Protein AF-A0A9W4PQS8-F1 (afdb_monomer_lite)

Foldseek 3Di:
DDDAWQWAQDAQKIWTQDPPGDIDIDGNPGRVVSVVVNVVVVVVVVLVVLVVVLVVVVVVDDPVPPPDDPNVVSVVVNVVVVVVVVVVVVVVVVVVVD

Structure (mmCIF, N/CA/C/O backbone):
data_AF-A0A9W4PQS8-F1
#
_entry.id   AF-A0A9W4PQS8-F1
#
loop_
_atom_site.group_PDB
_atom_site.id
_atom_site.type_symbol
_atom_site.label_atom_id
_atom_site.label_alt_id
_atom_site.label_comp_id
_atom_site.label_asym_id
_atom_site.label_entity_id
_atom_site.label_seq_id
_atom_site.pdbx_PDB_ins_code
_atom_site.Cartn_x
_atom_site.Cartn_y
_atom_site.Cartn_z
_atom_site.occupancy
_atom_site.B_iso_or_equiv
_atom_site.auth_seq_id
_atom_site.auth_comp_id
_atom_site.auth_asym_id
_atom_site.auth_atom_id
_atom_site.pdbx_PDB_model_num
ATOM 1 N N . MET A 1 1 ? 0.450 -11.640 -11.361 1.00 43.66 1 MET A N 1
ATOM 2 C CA . MET A 1 1 ? 0.604 -10.464 -10.483 1.00 43.66 1 MET A CA 1
ATOM 3 C C . MET A 1 1 ? -0.239 -10.803 -9.275 1.00 43.66 1 MET A C 1
ATOM 5 O O . MET A 1 1 ? -1.392 -11.137 -9.493 1.00 43.66 1 MET A O 1
ATOM 9 N N . GLY A 1 2 ? 0.367 -10.968 -8.098 1.00 51.25 2 GLY A N 1
ATOM 10 C CA . GLY A 1 2 ? -0.376 -11.407 -6.915 1.00 51.25 2 GLY A CA 1
ATOM 11 C C . GLY A 1 2 ? -1.353 -10.314 -6.510 1.00 51.25 2 GLY A C 1
ATOM 12 O O . GLY A 1 2 ? -0.940 -9.160 -6.435 1.00 51.25 2 GLY A O 1
ATOM 13 N N . ASP A 1 3 ? -2.619 -10.673 -6.322 1.00 62.81 3 ASP A N 1
ATOM 14 C CA . ASP A 1 3 ? -3.629 -9.766 -5.789 1.00 62.81 3 ASP A CA 1
ATOM 15 C C . ASP A 1 3 ? -3.221 -9.446 -4.349 1.00 62.81 3 ASP A C 1
ATOM 17 O O . ASP A 1 3 ? -3.354 -10.268 -3.440 1.00 62.81 3 ASP A O 1
ATOM 21 N N . TYR A 1 4 ? -2.614 -8.279 -4.142 1.00 64.56 4 TYR A N 1
ATOM 22 C CA . TYR A 1 4 ? -2.349 -7.801 -2.795 1.00 64.56 4 TYR A CA 1
ATOM 23 C C . TYR A 1 4 ? -3.691 -7.545 -2.100 1.00 64.56 4 TYR A C 1
ATOM 25 O O . TYR A 1 4 ? -4.651 -7.116 -2.747 1.00 64.56 4 TYR A O 1
ATOM 33 N N . PRO A 1 5 ? -3.797 -7.831 -0.793 1.00 76.19 5 PRO A N 1
ATOM 34 C CA . PRO A 1 5 ? -5.062 -7.681 -0.105 1.00 76.19 5 PRO A CA 1
ATOM 35 C C . PRO A 1 5 ? -5.459 -6.204 -0.067 1.00 76.19 5 PRO A C 1
ATOM 37 O O . PRO A 1 5 ? -4.646 -5.326 0.232 1.00 76.19 5 PRO A O 1
ATOM 40 N N . ASN A 1 6 ? -6.721 -5.943 -0.387 1.00 84.00 6 ASN A N 1
ATOM 41 C CA . ASN A 1 6 ? -7.293 -4.606 -0.405 1.00 84.00 6 ASN A CA 1
ATOM 42 C C . ASN A 1 6 ? -7.622 -4.199 1.038 1.00 84.00 6 ASN A C 1
ATOM 44 O O . ASN A 1 6 ? -8.428 -4.854 1.702 1.00 84.00 6 ASN A O 1
ATOM 48 N N . VAL A 1 7 ? -6.965 -3.148 1.527 1.00 88.12 7 VAL A N 1
ATOM 49 C CA . VAL A 1 7 ? -7.106 -2.638 2.898 1.00 88.12 7 VAL A CA 1
ATOM 50 C C . VAL A 1 7 ? -7.910 -1.348 2.862 1.00 88.12 7 VAL A C 1
ATOM 52 O O . VAL A 1 7 ? -7.611 -0.472 2.057 1.00 88.12 7 VAL A O 1
ATOM 55 N N . ARG A 1 8 ? -8.927 -1.235 3.719 1.00 92.06 8 ARG A N 1
ATOM 56 C CA . ARG A 1 8 ? -9.818 -0.069 3.799 1.00 92.06 8 ARG A CA 1
ATOM 57 C C . ARG A 1 8 ? -10.099 0.313 5.242 1.00 92.06 8 ARG A C 1
ATOM 59 O O . ARG A 1 8 ? -10.295 -0.571 6.079 1.00 92.06 8 ARG A O 1
ATOM 66 N N . ALA A 1 9 ? -10.184 1.606 5.527 1.00 92.12 9 ALA A N 1
ATOM 67 C CA . ALA A 1 9 ? -10.672 2.095 6.803 1.00 92.12 9 ALA A CA 1
ATOM 68 C C . ALA A 1 9 ? -12.203 2.204 6.803 1.00 92.12 9 ALA A C 1
ATOM 70 O O . ALA A 1 9 ? -12.837 2.598 5.823 1.00 92.12 9 ALA A O 1
ATOM 71 N N . ASN A 1 10 ? -12.812 1.874 7.940 1.00 91.94 10 ASN A N 1
ATOM 72 C CA . ASN A 1 10 ? -14.240 2.032 8.187 1.00 91.94 10 ASN A CA 1
ATOM 73 C C . ASN A 1 10 ? -14.447 2.579 9.605 1.00 91.94 10 ASN A C 1
ATOM 75 O O . ASN A 1 10 ? -14.530 1.83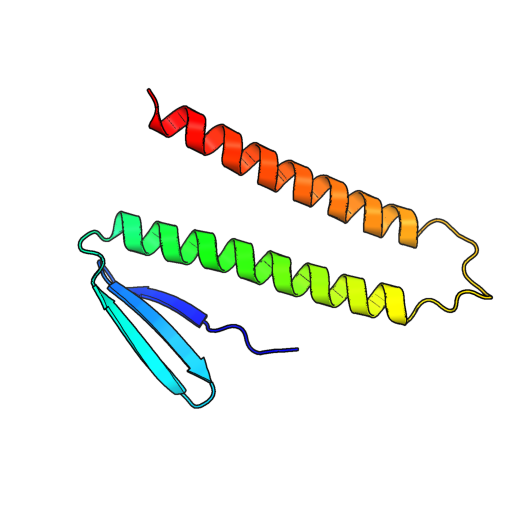7 10.587 1.00 91.94 10 ASN A O 1
ATOM 79 N N . GLY A 1 11 ? -14.445 3.908 9.736 1.00 92.31 11 GLY A N 1
ATOM 80 C CA . GLY A 1 11 ? -14.381 4.557 11.044 1.00 92.31 11 GLY A CA 1
ATOM 81 C C . GLY A 1 11 ? -13.101 4.153 11.781 1.00 92.31 11 GLY A C 1
ATOM 82 O O . GLY A 1 11 ? -12.018 4.260 11.226 1.00 92.31 11 GLY A O 1
ATOM 83 N N . ALA A 1 12 ? -13.219 3.659 13.014 1.00 92.38 12 ALA A N 1
ATOM 84 C CA . ALA A 1 12 ? -12.090 3.187 13.827 1.00 92.38 12 ALA A CA 1
ATOM 85 C C . ALA A 1 12 ? -11.695 1.717 13.556 1.00 92.38 12 ALA A C 1
ATOM 87 O O . ALA A 1 12 ? -11.106 1.061 14.420 1.00 92.38 12 ALA A O 1
ATOM 88 N N . GLN A 1 13 ? -12.064 1.170 12.397 1.00 93.69 13 GLN A N 1
ATOM 89 C CA . GLN A 1 13 ? -11.768 -0.204 11.988 1.00 93.69 13 GLN A CA 1
ATOM 90 C C . GLN A 1 13 ? -10.939 -0.231 10.708 1.00 93.69 13 GLN A C 1
ATOM 92 O O . GLN A 1 13 ? -11.077 0.641 9.854 1.00 93.69 13 GLN A O 1
ATOM 97 N N . ILE A 1 14 ? -10.132 -1.279 10.568 1.00 93.75 14 ILE A N 1
ATOM 98 C CA . ILE A 1 14 ? -9.492 -1.668 9.314 1.00 93.75 14 ILE A CA 1
ATOM 99 C C . ILE A 1 14 ? -10.131 -2.962 8.823 1.00 93.75 14 ILE A C 1
ATOM 101 O O . ILE A 1 14 ? -10.216 -3.943 9.564 1.00 93.75 14 ILE A O 1
ATOM 105 N N . GLU A 1 15 ? -10.546 -2.962 7.563 1.00 93.81 15 GLU A N 1
ATOM 106 C CA . GLU A 1 15 ? -11.004 -4.131 6.828 1.00 93.81 15 GLU A CA 1
ATOM 107 C C . GLU A 1 15 ? -9.940 -4.542 5.808 1.00 93.81 15 GLU A C 1
ATOM 109 O O . GLU A 1 15 ? -9.433 -3.715 5.055 1.00 93.81 15 GLU A O 1
ATOM 114 N N . ILE A 1 16 ? -9.608 -5.829 5.780 1.00 90.12 16 ILE A N 1
ATOM 115 C CA . ILE A 1 16 ? -8.660 -6.428 4.844 1.00 90.12 16 ILE A CA 1
ATOM 116 C C . ILE A 1 16 ? -9.410 -7.492 4.054 1.00 90.12 16 IL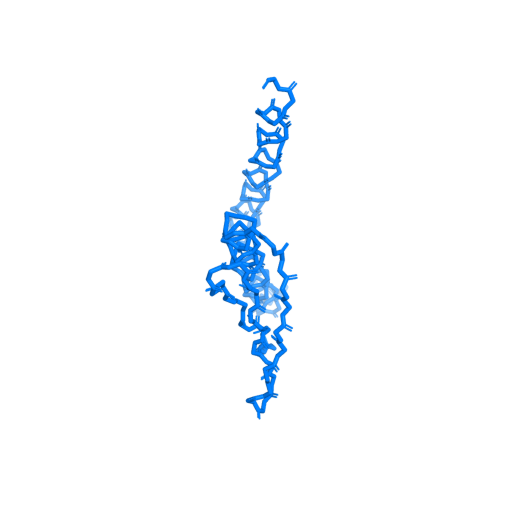E A C 1
ATOM 118 O O . ILE A 1 16 ? -9.829 -8.512 4.608 1.00 90.12 16 ILE A O 1
ATOM 122 N N . GLU A 1 17 ? -9.583 -7.256 2.761 1.00 87.62 17 GLU A N 1
ATOM 123 C CA . GLU A 1 17 ? -10.145 -8.229 1.835 1.00 87.62 17 GLU A CA 1
ATOM 124 C C . GLU A 1 17 ? -9.030 -9.134 1.307 1.00 87.62 17 GLU A C 1
ATOM 126 O O . GLU A 1 17 ? -8.060 -8.680 0.699 1.00 87.62 17 GLU A O 1
ATOM 131 N N . LEU A 1 18 ? -9.164 -10.426 1.589 1.00 82.31 18 LEU A N 1
ATOM 132 C CA . LEU A 1 18 ? -8.260 -11.478 1.150 1.00 82.31 18 LEU A CA 1
ATOM 133 C C . LEU A 1 18 ? -8.791 -12.140 -0.127 1.00 82.31 18 LEU A C 1
ATOM 135 O O . LEU A 1 18 ? -9.947 -11.966 -0.525 1.00 82.31 18 LEU A O 1
ATOM 139 N N . GLU A 1 19 ? -7.962 -12.995 -0.725 1.00 76.31 19 GLU A N 1
ATOM 140 C CA . GLU A 1 19 ? -8.384 -13.851 -1.830 1.00 76.31 19 GLU A CA 1
ATOM 141 C C . GLU A 1 19 ? -9.662 -14.639 -1.481 1.00 76.31 19 GLU A C 1
ATOM 143 O O . GLU A 1 19 ? -9.857 -15.088 -0.349 1.00 76.31 19 GLU A O 1
ATOM 148 N N . ARG A 1 20 ? -10.520 -14.862 -2.487 1.00 77.56 20 ARG A N 1
ATOM 149 C CA . ARG A 1 20 ? -11.783 -15.626 -2.375 1.00 77.56 20 ARG A CA 1
ATOM 150 C C . ARG A 1 20 ? -12.876 -14.953 -1.530 1.00 77.56 20 ARG A C 1
ATOM 152 O O . ARG A 1 20 ? -13.827 -15.624 -1.134 1.00 77.56 20 ARG A O 1
ATOM 159 N N . GLY A 1 21 ? -12.772 -13.643 -1.295 1.00 79.38 21 GLY A N 1
ATOM 160 C CA . GLY A 1 21 ? -13.822 -12.833 -0.667 1.00 79.38 21 GLY A CA 1
ATOM 161 C C . GLY A 1 21 ? -13.873 -12.924 0.860 1.00 79.38 21 GLY A C 1
ATOM 162 O O . GLY A 1 21 ? -14.853 -12.487 1.466 1.00 79.38 21 GLY A O 1
ATOM 163 N N . PHE A 1 22 ? -12.843 -13.489 1.497 1.00 82.50 22 PHE A N 1
ATOM 164 C CA . PHE A 1 22 ? -12.719 -13.448 2.953 1.00 82.50 22 PHE A CA 1
ATOM 165 C C . PHE A 1 22 ? -12.364 -12.035 3.414 1.00 82.50 22 PHE A C 1
ATOM 167 O O . PHE A 1 22 ? -11.533 -11.369 2.804 1.00 82.50 22 PHE A O 1
ATOM 174 N N . LYS A 1 23 ? -12.967 -11.595 4.521 1.00 88.94 23 LYS A N 1
ATOM 175 C CA . LYS A 1 23 ? -12.688 -10.292 5.129 1.00 88.94 23 LYS A CA 1
ATOM 176 C C . LYS A 1 23 ? -12.187 -10.471 6.552 1.00 88.94 23 LYS A C 1
ATOM 178 O O . LYS A 1 23 ? -12.839 -11.135 7.357 1.00 88.94 23 LYS A O 1
ATOM 183 N N . LEU A 1 24 ? -11.037 -9.878 6.848 1.00 90.12 24 LEU A N 1
ATOM 184 C CA . LEU A 1 24 ? -10.546 -9.699 8.209 1.00 90.12 24 LEU A CA 1
ATOM 185 C C . LEU A 1 24 ? -10.856 -8.274 8.649 1.00 90.12 24 LEU A C 1
ATOM 187 O O . LEU A 1 24 ? -10.608 -7.333 7.904 1.00 90.12 24 LEU A O 1
ATOM 191 N N . SER A 1 25 ? -11.368 -8.119 9.864 1.00 91.75 25 SER A N 1
ATOM 192 C CA . SER A 1 25 ? -11.682 -6.813 10.438 1.00 91.75 25 SER A CA 1
ATOM 193 C C . SER A 1 25 ? -10.967 -6.673 11.773 1.00 91.75 25 SER A C 1
ATOM 195 O O . SER A 1 25 ? -11.046 -7.570 12.615 1.00 91.75 25 SER A O 1
ATOM 197 N N . ALA A 1 26 ? -10.276 -5.556 11.975 1.00 91.56 26 ALA A N 1
ATOM 198 C CA . ALA A 1 26 ? -9.597 -5.234 13.223 1.00 91.56 26 ALA A CA 1
ATOM 199 C C . ALA A 1 26 ? -10.052 -3.863 13.730 1.00 91.56 26 ALA A C 1
ATOM 201 O O . ALA A 1 26 ? -10.094 -2.894 12.973 1.00 91.56 26 ALA A O 1
ATOM 202 N N . TYR A 1 27 ? -10.391 -3.780 15.018 1.00 93.31 27 TYR A N 1
ATOM 203 C CA . TYR A 1 27 ? -10.712 -2.512 15.666 1.00 93.31 27 TYR A CA 1
ATOM 204 C C . TYR A 1 27 ? -9.429 -1.827 16.134 1.00 93.31 27 TYR A C 1
ATOM 206 O O . TYR A 1 27 ? -8.666 -2.398 16.911 1.00 93.31 27 TYR A O 1
ATOM 214 N N . VAL A 1 28 ? -9.212 -0.606 15.654 1.00 90.44 28 VAL A N 1
ATOM 215 C CA . VAL A 1 28 ? -8.023 0.212 15.924 1.00 90.44 28 VAL A CA 1
ATOM 216 C C . VAL A 1 28 ? -8.273 1.190 17.075 1.00 90.44 28 VAL A C 1
ATOM 218 O O . VAL A 1 28 ? -7.349 1.536 17.801 1.00 90.44 28 VAL A O 1
ATOM 221 N N . GLY A 1 29 ? -9.525 1.606 17.291 1.00 86.62 29 GLY A N 1
ATOM 222 C CA . GLY A 1 29 ? -9.896 2.511 18.387 1.00 86.62 29 GLY A CA 1
ATOM 223 C C . GLY A 1 29 ? -9.897 3.995 18.032 1.00 86.62 29 GLY A C 1
ATOM 224 O O . GLY A 1 29 ? -10.536 4.771 18.737 1.00 86.62 29 GLY A O 1
ATOM 225 N N . ASP A 1 30 ? -9.269 4.371 16.919 1.00 92.81 30 ASP A N 1
ATOM 226 C CA . ASP A 1 30 ? -9.209 5.742 16.415 1.00 92.81 30 ASP A CA 1
ATOM 227 C C . ASP A 1 30 ? -9.380 5.740 14.889 1.00 92.81 30 ASP A C 1
ATOM 229 O O . ASP A 1 30 ? -8.712 4.989 14.172 1.00 92.81 30 ASP A O 1
ATOM 233 N N . SER A 1 31 ? -10.299 6.568 14.391 1.00 91.75 31 SER A N 1
ATOM 234 C CA . SER A 1 31 ? -10.579 6.692 12.960 1.00 91.75 31 SER A CA 1
ATOM 235 C C . SER A 1 31 ? -9.457 7.356 12.171 1.00 91.75 31 SER A C 1
ATOM 237 O O . SER A 1 31 ? -9.262 7.023 11.007 1.00 91.75 31 SER A O 1
ATOM 239 N N . ASN A 1 32 ? -8.700 8.263 12.788 1.00 90.88 32 ASN A N 1
ATOM 240 C CA . ASN A 1 32 ? -7.557 8.905 12.144 1.00 90.88 32 ASN A CA 1
ATOM 241 C C . ASN A 1 32 ? -6.418 7.901 11.957 1.00 90.88 32 ASN A C 1
ATOM 243 O O . ASN A 1 32 ? -5.807 7.852 10.895 1.00 90.88 32 ASN A O 1
ATOM 247 N N . VAL A 1 33 ? -6.177 7.048 12.959 1.00 90.50 33 VAL A N 1
ATOM 248 C CA . VAL A 1 33 ? -5.169 5.980 12.859 1.00 90.50 33 VAL A CA 1
ATOM 249 C C . VAL A 1 33 ? -5.574 4.955 11.800 1.00 90.50 33 VAL A C 1
ATOM 251 O O . VAL A 1 33 ? -4.735 4.531 11.010 1.00 90.50 33 VAL A O 1
ATOM 254 N N . ALA A 1 34 ? -6.854 4.577 11.738 1.00 90.44 34 ALA A N 1
ATOM 255 C CA . ALA A 1 34 ? -7.350 3.692 10.686 1.00 90.44 34 ALA A CA 1
ATOM 256 C C . ALA A 1 34 ? -7.180 4.313 9.284 1.00 90.44 34 ALA A C 1
ATOM 258 O O . ALA A 1 34 ? -6.677 3.646 8.385 1.00 90.44 34 ALA A O 1
ATOM 259 N N . ALA A 1 35 ? -7.514 5.594 9.101 1.00 89.06 35 ALA A N 1
ATOM 260 C CA . ALA A 1 35 ? -7.314 6.284 7.825 1.00 89.06 35 ALA A CA 1
ATOM 261 C C . ALA A 1 35 ? -5.831 6.331 7.410 1.00 89.06 35 ALA A C 1
ATOM 263 O O . ALA A 1 35 ? -5.501 6.033 6.263 1.00 89.06 35 ALA A O 1
ATOM 264 N N . LEU A 1 36 ? -4.927 6.617 8.353 1.00 89.69 36 LEU A N 1
ATOM 265 C CA . LEU A 1 36 ? -3.486 6.650 8.090 1.00 89.69 36 LEU A CA 1
ATOM 266 C C . LEU A 1 36 ? -2.940 5.267 7.692 1.00 89.69 36 LEU A C 1
ATOM 268 O O . LEU A 1 36 ? -2.083 5.152 6.818 1.00 89.69 36 LEU A O 1
ATOM 272 N N . LEU A 1 37 ? -3.448 4.198 8.312 1.00 87.31 37 LEU A N 1
ATOM 273 C CA . LEU A 1 37 ? -3.079 2.824 7.962 1.00 87.31 37 LEU A CA 1
ATOM 274 C C . LEU A 1 37 ? -3.544 2.435 6.550 1.00 87.31 37 LEU A C 1
ATOM 276 O O . LEU A 1 37 ? -2.798 1.757 5.842 1.00 87.31 37 LEU A O 1
ATOM 280 N N . GLU A 1 38 ? -4.742 2.856 6.134 1.00 90.44 38 GLU A N 1
ATOM 281 C CA . GLU A 1 38 ? -5.224 2.675 4.757 1.00 90.44 38 GLU A CA 1
ATOM 282 C C . GLU A 1 38 ? -4.331 3.416 3.751 1.00 90.44 38 GLU A C 1
ATOM 284 O O . GLU A 1 38 ? -3.899 2.829 2.756 1.00 90.44 38 GLU A O 1
ATOM 289 N N . GLU A 1 39 ? -3.997 4.678 4.028 1.00 86.94 39 GLU A N 1
ATOM 290 C CA . GLU A 1 39 ? 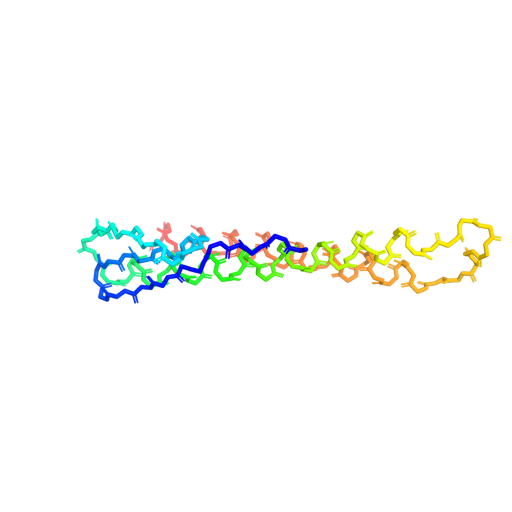-3.134 5.489 3.166 1.00 86.94 39 GLU A CA 1
ATOM 291 C C . GLU A 1 39 ? -1.739 4.868 3.010 1.00 86.94 39 GLU A C 1
ATOM 293 O O . GLU A 1 39 ? -1.260 4.659 1.890 1.00 86.94 39 GLU A O 1
ATOM 298 N N . LEU A 1 40 ? -1.113 4.478 4.123 1.00 85.88 40 LEU A N 1
ATOM 299 C CA . LEU A 1 40 ? 0.205 3.849 4.119 1.00 85.88 40 LEU A CA 1
ATOM 300 C C . LEU A 1 40 ? 0.200 2.516 3.358 1.00 85.88 40 LEU A C 1
ATOM 302 O O . LEU A 1 40 ? 1.158 2.192 2.647 1.00 85.88 40 LEU A O 1
ATOM 306 N N . TRP A 1 41 ? -0.887 1.746 3.463 1.00 85.31 41 TRP A N 1
ATOM 307 C CA . TRP A 1 41 ? -1.045 0.524 2.681 1.00 85.31 41 TRP A CA 1
ATOM 308 C C . TRP A 1 41 ? -1.157 0.808 1.180 1.00 85.31 41 TRP A C 1
ATOM 310 O O . TRP A 1 41 ? -0.493 0.141 0.387 1.00 85.31 41 TRP A O 1
ATOM 320 N N . SER A 1 42 ? -1.934 1.819 0.788 1.00 81.81 42 SER A N 1
ATOM 321 C CA . SER A 1 42 ? -2.101 2.234 -0.611 1.00 81.81 42 SER A CA 1
ATOM 322 C C . SER A 1 42 ? -0.778 2.668 -1.256 1.00 81.81 42 SER A C 1
ATOM 324 O O . SER A 1 42 ? -0.458 2.269 -2.382 1.00 81.81 42 SER A O 1
ATOM 326 N N . VAL A 1 43 ? 0.049 3.422 -0.521 1.00 80.19 43 VAL A N 1
ATOM 327 C CA . VAL A 1 43 ? 1.397 3.810 -0.970 1.00 80.19 43 VAL A CA 1
ATOM 328 C C . VAL A 1 43 ? 2.277 2.574 -1.169 1.00 80.19 43 VAL A C 1
ATOM 330 O O . VAL A 1 43 ? 2.920 2.425 -2.212 1.00 80.19 43 VAL A O 1
ATOM 333 N N . LYS A 1 44 ? 2.280 1.650 -0.201 1.00 78.94 44 LYS A N 1
ATOM 334 C CA . LYS A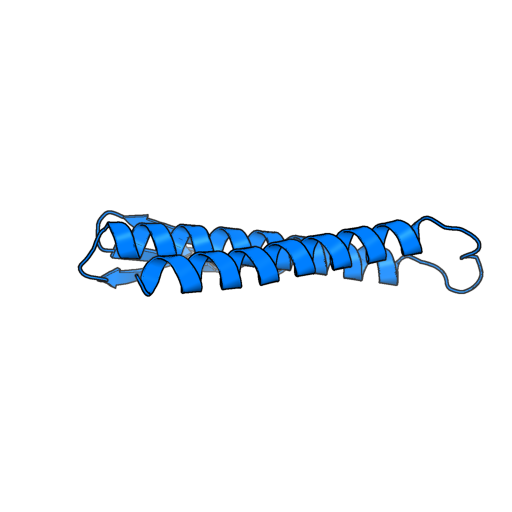 1 44 ? 3.047 0.400 -0.284 1.00 78.94 44 LYS A CA 1
ATOM 335 C C . LYS A 1 44 ? 2.613 -0.464 -1.471 1.00 78.94 44 LYS A C 1
ATOM 337 O O . LYS A 1 44 ? 3.475 -1.001 -2.169 1.00 78.94 44 LYS A O 1
ATOM 342 N N . ASP A 1 45 ? 1.311 -0.602 -1.702 1.00 78.81 45 ASP A N 1
ATOM 343 C CA . ASP A 1 45 ? 0.771 -1.386 -2.815 1.00 78.81 45 ASP A CA 1
ATOM 344 C C . ASP A 1 45 ? 1.163 -0.774 -4.167 1.00 78.81 45 ASP A C 1
ATOM 346 O O . ASP A 1 45 ? 1.730 -1.446 -5.034 1.00 78.81 45 ASP A O 1
ATOM 350 N N . SER A 1 46 ? 1.011 0.547 -4.296 1.00 73.75 46 SER A N 1
ATOM 351 C CA . SER A 1 46 ? 1.446 1.300 -5.475 1.00 73.75 46 SER A CA 1
ATOM 352 C C . SER A 1 46 ? 2.930 1.081 -5.786 1.00 73.75 46 SER A C 1
ATOM 354 O O . SER A 1 46 ? 3.318 0.951 -6.950 1.00 73.75 46 SER A O 1
ATOM 356 N N . LEU A 1 47 ? 3.780 0.989 -4.762 1.00 73.75 47 LEU A N 1
ATOM 357 C CA . LEU A 1 47 ? 5.204 0.705 -4.937 1.00 73.75 47 LEU A CA 1
ATOM 358 C C . LEU A 1 47 ? 5.475 -0.732 -5.368 1.00 73.75 47 LEU A C 1
ATOM 360 O O . LEU A 1 47 ? 6.261 -0.947 -6.292 1.00 73.75 47 LEU A O 1
ATOM 364 N N . ALA A 1 48 ? 4.813 -1.706 -4.744 1.00 74.75 48 ALA A N 1
ATOM 365 C CA . ALA A 1 48 ? 4.957 -3.115 -5.093 1.00 74.75 48 ALA A CA 1
ATOM 366 C C . ALA A 1 48 ? 4.570 -3.376 -6.559 1.00 74.75 48 ALA A C 1
ATOM 368 O O . ALA A 1 48 ? 5.307 -4.044 -7.290 1.00 74.75 48 ALA A O 1
ATOM 369 N N . VAL A 1 49 ? 3.470 -2.772 -7.023 1.00 74.62 49 VAL A N 1
ATOM 370 C CA . VAL A 1 49 ? 3.026 -2.836 -8.424 1.00 74.62 49 VAL A CA 1
ATOM 371 C C . VAL A 1 49 ? 4.086 -2.270 -9.372 1.00 74.62 49 VAL A C 1
ATOM 373 O O . VAL A 1 49 ? 4.403 -2.888 -10.393 1.00 74.62 49 VAL A O 1
ATOM 376 N N . ARG A 1 50 ? 4.677 -1.119 -9.037 1.00 69.31 50 ARG A N 1
ATOM 377 C CA . ARG A 1 50 ? 5.700 -0.469 -9.872 1.00 69.31 50 ARG A CA 1
ATOM 378 C C . ARG A 1 50 ? 6.999 -1.265 -9.929 1.00 69.31 50 ARG A C 1
ATOM 380 O O . ARG A 1 50 ? 7.572 -1.386 -11.010 1.00 69.31 50 ARG A O 1
ATOM 387 N N . ILE A 1 51 ? 7.430 -1.852 -8.811 1.00 73.69 51 ILE A N 1
ATOM 388 C CA . ILE A 1 51 ? 8.589 -2.756 -8.768 1.00 73.69 51 ILE A CA 1
ATOM 389 C C . ILE A 1 51 ? 8.338 -3.974 -9.659 1.00 73.69 51 ILE A C 1
ATOM 391 O O . ILE A 1 51 ? 9.175 -4.291 -10.500 1.00 73.69 51 ILE A O 1
ATOM 395 N N . ALA A 1 52 ? 7.168 -4.610 -9.550 1.00 74.06 52 ALA A N 1
ATOM 396 C CA . ALA A 1 52 ? 6.820 -5.773 -10.368 1.00 74.06 52 ALA A CA 1
ATOM 397 C C . ALA A 1 52 ? 6.800 -5.453 -11.876 1.00 74.06 52 ALA A C 1
ATOM 399 O O . ALA A 1 52 ? 7.279 -6.245 -12.692 1.00 74.06 52 ALA A O 1
ATOM 400 N N . LEU A 1 53 ? 6.286 -4.278 -12.258 1.00 75.19 53 LEU A N 1
ATOM 401 C CA . LEU A 1 53 ? 6.351 -3.765 -13.632 1.00 75.19 53 LEU A CA 1
ATOM 402 C C . LEU A 1 53 ? 7.794 -3.603 -14.112 1.00 75.19 53 LEU A C 1
ATOM 404 O O . LEU A 1 53 ? 8.121 -3.976 -15.239 1.00 75.19 53 LEU A O 1
ATOM 408 N N . LEU A 1 54 ? 8.669 -3.083 -13.256 1.00 71.44 54 LEU A N 1
ATOM 409 C CA . LEU A 1 54 ? 10.065 -2.879 -13.609 1.00 71.44 54 LEU A CA 1
ATOM 410 C C . LEU A 1 54 ? 10.845 -4.181 -13.718 1.00 71.44 54 LEU A C 1
ATOM 412 O O . LEU A 1 54 ? 11.607 -4.349 -14.664 1.00 71.44 54 LEU A O 1
ATOM 416 N N . GLU A 1 55 ? 10.621 -5.128 -12.811 1.00 72.88 55 GLU A N 1
ATOM 417 C CA . GLU A 1 55 ? 11.190 -6.469 -12.923 1.00 72.88 55 GLU A CA 1
ATOM 418 C C . GLU A 1 55 ? 10.766 -7.161 -14.218 1.00 72.88 55 GLU A C 1
ATOM 420 O O . GLU A 1 55 ? 11.560 -7.887 -14.816 1.00 72.88 55 GLU A O 1
ATOM 425 N N . LYS A 1 56 ? 9.515 -6.964 -14.651 1.00 74.94 56 LYS A N 1
ATOM 426 C CA . LYS A 1 56 ? 9.027 -7.494 -15.923 1.00 74.94 56 LYS A CA 1
ATOM 427 C C . LYS A 1 56 ? 9.764 -6.850 -17.097 1.00 74.94 56 LYS A C 1
ATOM 429 O O . LYS A 1 56 ? 10.311 -7.578 -17.918 1.00 74.94 56 LYS A O 1
ATOM 434 N N . HIS A 1 57 ? 9.857 -5.521 -17.133 1.00 70.94 57 HIS A N 1
ATOM 435 C CA . HIS A 1 57 ? 10.610 -4.825 -18.179 1.00 70.94 57 HIS A CA 1
ATOM 436 C C . HIS A 1 57 ? 12.083 -5.239 -18.205 1.00 70.94 57 HIS A C 1
ATOM 438 O O . HIS A 1 57 ? 12.619 -5.480 -19.278 1.00 70.94 57 HIS A O 1
ATOM 444 N N . LEU A 1 58 ? 12.734 -5.386 -17.048 1.00 68.44 58 LEU A N 1
ATOM 445 C CA . LEU A 1 58 ? 14.126 -5.839 -16.973 1.00 68.44 58 LEU A CA 1
ATOM 446 C C . LEU A 1 58 ? 14.314 -7.260 -17.524 1.00 68.44 58 LEU A C 1
ATOM 448 O O . LEU A 1 58 ? 15.337 -7.536 -18.141 1.00 68.44 58 LEU A O 1
ATOM 452 N N . ARG A 1 59 ? 13.333 -8.151 -17.334 1.00 69.38 59 ARG A N 1
ATOM 453 C CA . ARG A 1 59 ? 13.350 -9.515 -17.893 1.00 69.38 59 ARG A CA 1
ATOM 454 C C . ARG A 1 59 ? 13.116 -9.559 -19.403 1.00 69.38 59 ARG A C 1
ATOM 456 O O . ARG A 1 59 ? 13.550 -10.509 -20.045 1.00 69.38 59 ARG A O 1
ATOM 463 N N . GLU A 1 60 ? 12.416 -8.572 -19.952 1.00 73.25 60 GLU A N 1
ATOM 464 C CA . GLU A 1 60 ? 12.110 -8.464 -21.385 1.00 73.25 60 GLU A CA 1
ATOM 465 C C . GLU A 1 60 ? 13.253 -7.824 -22.194 1.00 73.25 60 GLU A C 1
ATOM 467 O O . GLU A 1 60 ? 13.253 -7.896 -23.423 1.00 73.25 60 GLU A O 1
ATOM 472 N N . ILE A 1 61 ? 14.251 -7.234 -21.527 1.00 66.38 61 ILE A N 1
ATOM 473 C CA . ILE A 1 61 ? 15.462 -6.723 -22.177 1.00 66.38 61 ILE A CA 1
ATOM 474 C C . ILE A 1 61 ? 16.347 -7.905 -22.590 1.00 66.38 61 ILE A C 1
ATOM 476 O O . ILE A 1 61 ? 16.877 -8.623 -21.743 1.00 66.38 61 ILE A O 1
ATOM 480 N N . ASP A 1 62 ? 16.553 -8.079 -23.898 1.00 57.66 62 ASP A N 1
ATOM 481 C CA . ASP A 1 62 ? 17.552 -9.012 -24.421 1.00 57.66 62 ASP A CA 1
ATOM 482 C C . ASP A 1 62 ? 18.966 -8.435 -24.184 1.00 57.66 62 ASP A C 1
ATOM 484 O O . ASP A 1 62 ? 19.307 -7.379 -24.736 1.00 57.66 62 ASP A O 1
ATOM 488 N N . PRO A 1 63 ? 19.820 -9.106 -23.387 1.00 57.72 63 PRO A N 1
ATOM 489 C CA . PRO A 1 63 ? 21.164 -8.627 -23.063 1.00 57.72 63 PRO A CA 1
ATOM 490 C C . PRO A 1 63 ? 22.102 -8.529 -24.279 1.00 57.72 63 PRO A C 1
ATOM 492 O O . PRO A 1 63 ? 23.207 -8.006 -24.150 1.00 57.72 63 PRO A O 1
ATOM 495 N N . ARG A 1 64 ? 21.705 -9.028 -25.459 1.00 55.59 64 ARG A N 1
ATOM 496 C CA . ARG A 1 64 ? 22.504 -8.963 -26.696 1.00 55.59 64 ARG A CA 1
ATOM 497 C C . ARG A 1 64 ? 22.194 -7.755 -27.581 1.00 55.59 64 ARG A C 1
ATOM 499 O O . ARG A 1 64 ? 22.994 -7.451 -28.461 1.00 55.59 64 ARG A O 1
ATOM 506 N N . THR A 1 65 ? 21.075 -7.067 -27.356 1.00 56.56 65 THR A N 1
ATOM 507 C CA . THR A 1 65 ? 20.633 -5.913 -28.164 1.00 56.56 65 THR A CA 1
ATOM 508 C C . THR A 1 65 ? 20.504 -4.621 -27.359 1.00 56.56 65 THR A C 1
ATOM 510 O O . THR A 1 65 ? 20.141 -3.596 -27.930 1.00 56.56 65 THR A O 1
ATOM 513 N N . SER A 1 66 ? 20.796 -4.629 -26.052 1.00 51.97 66 SER A N 1
ATOM 514 C CA . SER A 1 66 ? 20.619 -3.467 -25.172 1.00 51.97 66 SER A CA 1
ATOM 515 C C . SER A 1 66 ? 21.746 -2.433 -25.325 1.00 51.97 66 SER A C 1
ATOM 517 O O . SER A 1 66 ? 22.550 -2.206 -24.419 1.00 51.97 66 SER A O 1
ATOM 519 N N . VAL A 1 67 ? 21.817 -1.799 -26.491 1.00 56.47 67 VAL A N 1
ATOM 520 C CA . VAL A 1 67 ? 22.487 -0.510 -26.659 1.00 56.47 67 VAL A CA 1
ATOM 521 C C . VAL A 1 67 ? 21.382 0.537 -26.696 1.00 56.47 67 VAL A C 1
ATOM 523 O O . VAL A 1 67 ? 20.722 0.671 -27.715 1.00 56.47 67 VAL A O 1
ATOM 526 N N . ASP A 1 68 ? 21.112 1.170 -25.552 1.00 56.53 68 ASP A N 1
ATOM 527 C CA . ASP A 1 68 ? 20.815 2.609 -25.415 1.00 56.53 68 ASP A CA 1
ATOM 528 C C . ASP A 1 68 ? 19.910 2.931 -24.217 1.00 56.53 68 ASP A C 1
ATOM 530 O O . ASP A 1 68 ? 18.779 2.466 -24.116 1.00 56.53 68 ASP A O 1
ATOM 534 N N . GLY A 1 69 ? 20.427 3.804 -23.341 1.00 56.84 69 GLY A N 1
ATOM 535 C CA . GLY A 1 69 ? 19.752 4.883 -22.594 1.00 56.84 69 GLY A CA 1
ATOM 536 C C . GLY A 1 69 ? 18.464 4.631 -21.793 1.00 56.84 69 GLY A C 1
ATOM 537 O O . GLY A 1 69 ? 18.385 5.039 -20.635 1.00 56.84 69 GLY A O 1
ATOM 538 N N . GLY A 1 70 ? 17.444 3.994 -22.365 1.00 61.94 70 GLY A N 1
ATOM 539 C CA . GLY A 1 70 ? 16.085 3.943 -21.812 1.00 61.94 70 GLY A CA 1
ATOM 540 C C . GLY A 1 70 ? 15.977 3.200 -20.478 1.00 61.94 70 GLY A C 1
ATOM 541 O O . GLY A 1 70 ? 15.215 3.595 -19.598 1.00 61.94 70 GLY A O 1
ATOM 542 N N . HIS A 1 71 ? 16.784 2.159 -20.279 1.00 65.50 71 HIS A N 1
ATOM 543 C CA . HIS A 1 71 ? 16.791 1.386 -19.031 1.00 65.50 71 HIS A CA 1
ATOM 544 C C . HIS A 1 71 ? 17.436 2.169 -17.878 1.00 65.50 71 HIS A C 1
ATOM 546 O O . HIS A 1 71 ? 17.017 2.045 -16.729 1.00 65.50 71 HIS A O 1
ATOM 552 N N . ILE A 1 72 ? 18.427 3.013 -18.191 1.00 67.38 72 ILE A N 1
ATOM 553 C CA . ILE A 1 72 ? 19.078 3.894 -17.215 1.00 67.38 72 ILE A CA 1
ATOM 554 C C . ILE A 1 72 ? 18.092 4.960 -16.735 1.00 67.38 72 ILE A C 1
ATOM 556 O O . ILE A 1 72 ? 18.048 5.227 -15.538 1.00 67.38 72 ILE A O 1
ATOM 560 N N . GLU A 1 73 ? 17.271 5.524 -17.624 1.00 66.81 73 GLU A N 1
ATOM 561 C CA . GLU A 1 73 ? 16.228 6.481 -17.229 1.00 66.81 73 GLU A CA 1
ATOM 562 C C . GLU A 1 73 ? 15.138 5.828 -16.364 1.00 66.81 73 GLU A C 1
ATOM 564 O O . GLU A 1 73 ? 14.719 6.411 -15.366 1.00 66.81 73 GLU A O 1
ATOM 569 N N . LEU A 1 74 ? 14.742 4.584 -16.659 1.00 66.38 74 LEU A N 1
ATOM 570 C CA . LEU A 1 74 ? 13.815 3.815 -15.813 1.00 66.38 74 LEU A CA 1
ATOM 571 C C . LEU A 1 74 ? 14.381 3.544 -14.409 1.00 66.38 74 LEU A C 1
ATOM 573 O O . LEU A 1 74 ? 13.699 3.774 -13.409 1.00 66.38 74 LEU A O 1
ATOM 577 N N . LEU A 1 75 ? 15.636 3.095 -14.318 1.00 70.88 75 LEU A N 1
ATOM 578 C CA . LEU A 1 75 ? 16.311 2.861 -13.036 1.00 70.88 75 LEU A CA 1
ATOM 579 C C . LEU A 1 75 ? 16.552 4.167 -12.263 1.00 70.88 75 LEU A C 1
ATOM 581 O O . LEU A 1 75 ? 16.443 4.191 -11.037 1.00 70.88 75 LEU A O 1
ATOM 585 N N . ARG A 1 76 ? 16.848 5.269 -12.963 1.00 72.69 76 ARG A N 1
ATOM 586 C CA . ARG A 1 76 ? 17.001 6.600 -12.363 1.00 72.69 76 ARG A CA 1
ATOM 587 C C . ARG A 1 76 ? 15.670 7.122 -11.822 1.00 72.69 76 ARG A C 1
ATOM 589 O O . ARG A 1 76 ? 15.647 7.622 -10.702 1.00 72.69 76 ARG A O 1
ATOM 596 N N . GLY A 1 77 ? 14.579 6.951 -12.569 1.00 71.69 77 GLY A N 1
ATOM 597 C CA . GLY A 1 77 ? 13.229 7.305 -12.128 1.00 71.69 77 GLY A CA 1
ATOM 598 C C . GLY A 1 77 ? 12.812 6.550 -10.866 1.00 71.69 77 GLY A C 1
ATOM 599 O O . GLY A 1 77 ? 12.313 7.164 -9.926 1.00 71.69 77 GLY A O 1
ATOM 600 N N . LEU A 1 78 ? 13.107 5.248 -10.794 1.00 68.00 78 LEU A N 1
ATOM 601 C CA . LEU A 1 78 ? 12.896 4.462 -9.575 1.00 68.00 78 LEU A CA 1
ATOM 602 C C . LEU A 1 78 ? 13.717 4.966 -8.397 1.00 68.00 78 LEU A C 1
ATOM 604 O O . LEU A 1 78 ? 13.189 5.127 -7.303 1.00 68.00 78 LEU A O 1
ATOM 608 N N . ARG A 1 79 ? 15.015 5.199 -8.606 1.00 76.50 79 ARG A N 1
ATOM 609 C CA . ARG A 1 79 ? 15.902 5.657 -7.535 1.00 76.50 79 ARG A CA 1
ATOM 610 C C . ARG A 1 79 ? 15.473 7.017 -6.993 1.00 76.50 79 ARG A C 1
ATOM 612 O O . ARG A 1 79 ? 15.573 7.242 -5.794 1.00 76.50 79 ARG A O 1
ATOM 619 N N . HIS A 1 80 ? 14.984 7.899 -7.860 1.00 75.31 80 HIS A N 1
ATOM 620 C CA . HIS A 1 80 ? 14.434 9.182 -7.444 1.00 75.31 80 HIS A CA 1
ATOM 621 C C . HIS A 1 80 ? 13.182 9.007 -6.579 1.00 75.31 80 HIS A C 1
ATOM 623 O O . HIS A 1 80 ? 13.109 9.591 -5.508 1.00 75.31 80 HIS A O 1
ATOM 629 N N . GLN A 1 81 ? 12.259 8.134 -6.984 1.00 66.62 81 GLN A N 1
ATOM 630 C CA . GLN A 1 81 ? 11.014 7.883 -6.251 1.00 66.62 81 GLN A CA 1
ATOM 631 C C . GLN A 1 81 ? 11.230 7.176 -4.914 1.00 66.62 81 GLN A C 1
ATOM 633 O O . GLN A 1 81 ? 10.550 7.496 -3.946 1.00 66.62 81 GLN A O 1
ATOM 638 N N . ILE A 1 82 ? 12.190 6.247 -4.837 1.00 71.75 82 ILE A N 1
ATOM 639 C CA . ILE A 1 82 ? 12.625 5.664 -3.559 1.00 71.75 82 ILE A CA 1
ATOM 640 C C . ILE A 1 82 ? 13.153 6.775 -2.644 1.00 71.75 82 ILE A C 1
ATOM 642 O O . ILE A 1 82 ? 12.737 6.849 -1.495 1.00 71.75 82 ILE A O 1
ATOM 646 N N . GLY A 1 83 ? 13.984 7.679 -3.174 1.00 69.56 83 GLY A N 1
ATOM 647 C CA . GLY A 1 83 ? 14.488 8.822 -2.412 1.00 69.56 83 GLY A CA 1
ATOM 648 C C . GLY A 1 83 ? 13.387 9.775 -1.938 1.00 69.56 83 GLY A C 1
ATOM 649 O O . GLY A 1 83 ? 13.430 10.224 -0.800 1.00 69.56 83 GLY A O 1
ATOM 650 N N . GLU A 1 84 ? 12.376 10.062 -2.763 1.00 71.19 84 GLU A N 1
ATOM 651 C CA . GLU A 1 84 ? 11.221 10.877 -2.351 1.00 71.19 84 GLU A CA 1
ATOM 652 C C . GLU A 1 84 ? 10.452 10.227 -1.194 1.00 71.19 84 GLU A C 1
ATOM 654 O O . GLU A 1 84 ? 10.077 10.910 -0.248 1.00 71.19 84 GLU A O 1
ATOM 659 N N . LEU A 1 85 ? 10.273 8.906 -1.226 1.00 64.38 85 LEU A N 1
ATOM 660 C CA . LEU A 1 85 ? 9.583 8.168 -0.166 1.00 64.38 85 LEU A CA 1
ATOM 661 C C . LEU A 1 85 ? 10.381 8.094 1.133 1.00 64.38 85 LEU A C 1
ATOM 663 O O . LEU A 1 85 ? 9.798 8.232 2.205 1.00 64.38 85 LEU A O 1
ATOM 667 N N . GLU A 1 86 ? 11.696 7.891 1.048 1.00 64.94 86 GLU A N 1
ATOM 668 C CA . GLU A 1 86 ? 12.589 7.923 2.210 1.00 64.94 86 GLU A CA 1
ATOM 669 C C . GLU A 1 86 ? 12.570 9.312 2.870 1.00 64.94 86 GLU A C 1
ATOM 671 O O . GLU A 1 86 ? 12.386 9.415 4.081 1.00 64.94 86 GLU A O 1
ATOM 676 N N . VAL A 1 87 ? 12.642 10.384 2.072 1.00 63.91 87 VAL A N 1
ATOM 677 C CA . VAL A 1 87 ? 12.585 11.771 2.563 1.00 63.91 87 VAL A CA 1
ATOM 678 C C . VAL A 1 87 ? 11.213 12.115 3.148 1.00 63.91 87 VAL A C 1
ATOM 680 O O . VAL A 1 87 ? 11.141 12.775 4.185 1.00 63.91 87 VAL A O 1
ATOM 683 N N . SER A 1 88 ? 10.118 11.667 2.529 1.00 56.72 88 SER A N 1
ATOM 684 C CA . SER A 1 88 ? 8.772 11.850 3.082 1.00 56.72 88 SER A CA 1
ATOM 685 C C . SER A 1 88 ? 8.591 11.112 4.411 1.00 56.72 88 SER A C 1
ATOM 687 O O . SER A 1 88 ? 7.985 11.676 5.315 1.00 56.72 88 SER A O 1
ATOM 689 N N . LEU A 1 89 ? 9.168 9.914 4.578 1.00 53.81 89 LEU A N 1
ATOM 690 C CA . LEU A 1 89 ? 9.164 9.203 5.863 1.00 53.81 89 LEU A CA 1
ATOM 691 C C . LEU A 1 89 ? 9.949 9.951 6.955 1.00 53.81 89 LEU A C 1
ATOM 693 O O . LEU A 1 89 ? 9.517 9.983 8.107 1.00 53.81 89 LEU A O 1
ATOM 697 N N . GLU A 1 90 ? 11.093 10.545 6.615 1.00 54.12 90 GLU A N 1
ATOM 698 C CA . GLU A 1 90 ? 11.923 11.306 7.561 1.00 54.12 90 GLU A CA 1
ATOM 699 C C . GLU A 1 90 ? 11.281 12.649 7.953 1.00 54.12 90 GLU A C 1
ATOM 701 O O . GLU A 1 90 ? 11.326 13.059 9.118 1.00 54.12 90 GLU A O 1
ATOM 706 N N . ALA A 1 91 ? 10.635 13.328 7.002 1.00 54.16 91 ALA A N 1
ATOM 707 C CA . ALA A 1 91 ? 9.943 14.591 7.245 1.00 54.16 91 ALA A CA 1
ATOM 708 C C . ALA A 1 91 ? 8.740 14.423 8.193 1.00 54.16 91 ALA A C 1
ATOM 710 O O . ALA A 1 91 ? 8.555 15.247 9.092 1.00 54.16 91 ALA A O 1
ATOM 711 N N . ASP A 1 92 ? 7.978 13.336 8.050 1.00 47.31 92 ASP A N 1
ATOM 712 C CA . ASP A 1 92 ? 6.799 13.042 8.877 1.00 47.31 92 ASP A CA 1
ATOM 713 C C . ASP A 1 92 ? 7.181 12.618 10.308 1.00 47.31 92 ASP A C 1
ATOM 715 O O . ASP A 1 92 ? 6.563 13.038 11.289 1.00 47.31 92 ASP A O 1
ATOM 719 N N . GLN A 1 93 ? 8.282 11.872 10.464 1.00 49.44 93 GLN A N 1
ATOM 720 C CA . GLN A 1 93 ? 8.842 11.552 11.784 1.00 49.44 93 GLN A CA 1
ATOM 721 C C . GLN A 1 93 ? 9.290 12.805 12.547 1.00 49.44 93 GLN A C 1
ATOM 723 O O . GLN A 1 93 ? 9.185 12.852 13.772 1.00 49.44 93 GLN A O 1
ATOM 728 N N . THR A 1 94 ? 9.749 13.839 11.839 1.00 51.25 94 THR A N 1
ATOM 729 C CA . THR A 1 94 ? 10.220 15.085 12.457 1.00 51.25 94 THR A CA 1
ATOM 730 C C . THR A 1 94 ? 9.060 15.979 12.923 1.00 51.25 94 THR A C 1
ATOM 732 O O . THR A 1 94 ? 9.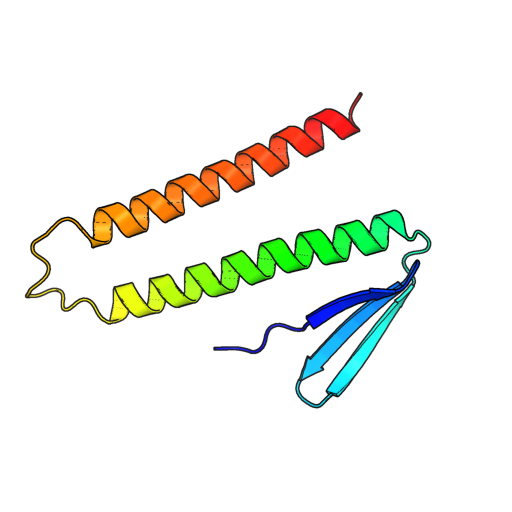207 16.703 13.906 1.00 51.25 94 THR A O 1
ATOM 735 N N . GLN A 1 95 ? 7.886 15.901 12.281 1.00 45.72 95 GLN A N 1
ATOM 736 C CA . GLN A 1 95 ? 6.695 16.671 12.676 1.00 45.72 95 GLN A CA 1
ATOM 737 C C . GLN A 1 95 ? 5.961 16.088 13.892 1.00 45.72 95 GLN A C 1
ATOM 739 O O . GLN A 1 95 ? 5.368 16.842 14.656 1.00 45.72 95 GLN A O 1
ATOM 744 N N . HIS A 1 96 ? 6.045 14.778 14.132 1.00 43.19 96 HIS A N 1
ATOM 745 C CA . HIS A 1 96 ? 5.438 14.133 15.306 1.00 43.19 96 HIS A CA 1
ATOM 746 C C . HIS A 1 96 ? 6.269 14.235 16.602 1.00 43.19 96 HIS A C 1
ATOM 748 O O . HIS A 1 96 ? 5.832 13.765 17.654 1.00 43.19 96 HIS A O 1
ATOM 754 N N . LEU A 1 97 ?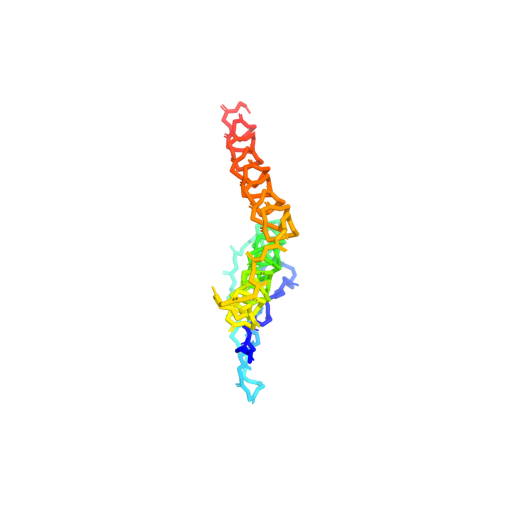 7.457 14.844 16.539 1.00 46.19 97 LEU A N 1
ATOM 755 C CA . LEU A 1 97 ? 8.389 15.012 17.661 1.00 46.19 97 LEU A CA 1
ATOM 756 C C . LEU A 1 97 ? 8.435 16.449 18.226 1.00 46.19 97 LEU A C 1
ATOM 758 O O . LEU A 1 97 ? 9.245 16.707 19.118 1.00 46.19 97 LEU A O 1
ATOM 762 N N . CYS A 1 98 ? 7.593 17.370 17.739 1.00 42.34 98 CYS A N 1
ATOM 763 C CA . CYS A 1 98 ? 7.495 18.762 18.205 1.00 42.34 98 CYS A CA 1
ATOM 764 C C . CYS A 1 98 ? 6.106 19.098 18.757 1.00 42.34 98 CYS A C 1
ATOM 766 O O . CYS A 1 98 ? 5.104 18.720 18.114 1.00 42.34 98 CYS A O 1
#

Secondary structure (DSSP, 8-state):
---PPEEEEETTEEEEEPGGG-EEEEE-S-HHHHHHHHHHHHHHHHHHHHHHHHHHHHHHS-TTT--SSHHHHHHHHHHHHHHHHHHHHHHHHHHTT-

Radius of gyration: 18.28 Å; chains: 1; bounding box: 37×34×47 Å

Sequence (98 aa):
MGDYPNVRANGAQIEIELERGFKLSAYVGDSNVAALLEELWSVKDSLAVRIALLEKHLREIDPRTSVDGGHIELLRGLRHQIGELEVSLEADQTQHLC

pLDDT: mean 73.45, std 14.52, range [42.34, 93.81]